Protein AF-A0A7K2VUA4-F1 (afdb_monomer_lite)

Secondary structure (DSSP, 8-state):
-PPPP----TTS--HHHHHHHHHHHTT----HHHHHHHHHHHHHH----SS--------PPPPP--PPPP--PPPPPPP----

Structure (mmCIF, N/CA/C/O backbone):
data_AF-A0A7K2VUA4-F1
#
_entry.id   AF-A0A7K2VUA4-F1
#
loop_
_atom_site.group_PDB
_atom_site.id
_atom_site.type_symbol
_atom_site.label_atom_id
_atom_site.label_alt_id
_atom_site.label_comp_id
_atom_site.label_asym_id
_atom_site.label_entity_id
_atom_site.label_seq_id
_atom_site.pdbx_PDB_ins_code
_atom_site.Cartn_x
_atom_site.Cartn_y
_atom_site.Cartn_z
_atom_site.occupancy
_atom_site.B_iso_or_equiv
_atom_site.auth_seq_id
_atom_site.auth_comp_id
_atom_site.auth_asym_id
_atom_site.auth_atom_id
_atom_site.pdbx_PDB_model_num
ATOM 1 N N . MET A 1 1 ? 29.456 16.592 -6.453 1.00 43.56 1 MET A N 1
ATOM 2 C CA . MET A 1 1 ? 28.797 15.815 -7.521 1.00 43.56 1 MET A CA 1
ATOM 3 C C . MET A 1 1 ? 27.994 14.734 -6.821 1.00 43.56 1 MET A C 1
ATOM 5 O O . MET A 1 1 ? 28.635 13.915 -6.176 1.00 43.56 1 MET A O 1
ATOM 9 N N . PRO A 1 2 ? 26.652 14.790 -6.795 1.00 50.31 2 PRO A N 1
ATOM 10 C CA . PRO A 1 2 ? 25.868 13.682 -6.259 1.00 50.31 2 PRO A CA 1
ATOM 11 C C . PRO A 1 2 ? 26.058 12.450 -7.154 1.00 50.31 2 PRO A C 1
ATOM 13 O O . PRO A 1 2 ? 26.222 12.585 -8.368 1.00 50.31 2 PRO A O 1
ATOM 16 N N . ASP A 1 3 ? 26.099 11.284 -6.518 1.00 47.69 3 ASP A N 1
ATOM 17 C CA . ASP A 1 3 ? 26.310 9.969 -7.121 1.00 47.69 3 ASP A CA 1
ATOM 18 C C . ASP A 1 3 ? 25.290 9.728 -8.249 1.00 47.69 3 ASP A C 1
ATOM 20 O O . ASP A 1 3 ? 24.089 9.958 -8.078 1.00 47.69 3 ASP A O 1
ATOM 24 N N . ALA A 1 4 ? 25.769 9.350 -9.436 1.00 58.12 4 ALA A N 1
ATOM 25 C CA . ALA A 1 4 ? 24.896 9.035 -10.562 1.00 58.12 4 ALA A CA 1
ATOM 26 C C . ALA A 1 4 ? 24.083 7.778 -10.213 1.00 58.12 4 ALA A C 1
ATOM 28 O O . ALA A 1 4 ? 24.681 6.822 -9.721 1.00 58.12 4 ALA A O 1
ATOM 29 N N . PRO A 1 5 ? 22.759 7.730 -10.470 1.00 57.47 5 PRO A N 1
ATOM 30 C CA . PRO A 1 5 ? 21.954 6.578 -10.088 1.00 57.47 5 PRO A CA 1
ATOM 31 C C . PRO A 1 5 ? 22.557 5.321 -10.711 1.00 57.47 5 PRO A C 1
ATOM 33 O O . PRO A 1 5 ? 22.741 5.253 -11.932 1.00 57.47 5 PRO A O 1
ATOM 36 N N . ALA A 1 6 ? 22.913 4.364 -9.849 1.00 60.94 6 ALA A N 1
ATOM 37 C CA . ALA A 1 6 ? 23.454 3.078 -10.244 1.00 60.94 6 ALA A CA 1
ATOM 38 C C . ALA A 1 6 ? 22.553 2.497 -11.337 1.00 60.94 6 ALA A C 1
ATOM 40 O O . ALA A 1 6 ? 21.363 2.260 -11.131 1.00 60.94 6 ALA A O 1
ATOM 41 N N . ARG A 1 7 ? 23.109 2.345 -12.540 1.00 59.25 7 ARG A N 1
ATOM 42 C CA . ARG A 1 7 ? 22.382 1.774 -13.670 1.00 59.25 7 ARG A CA 1
ATOM 43 C C . ARG A 1 7 ? 22.042 0.338 -13.293 1.00 59.25 7 ARG A C 1
ATOM 45 O O . ARG A 1 7 ? 22.948 -0.481 -13.174 1.00 59.25 7 ARG A O 1
ATOM 52 N N . HIS A 1 8 ? 20.758 0.068 -13.068 1.00 61.28 8 HIS A N 1
ATOM 53 C CA . HIS A 1 8 ? 20.250 -1.276 -12.828 1.00 61.28 8 HIS A CA 1
ATOM 54 C C . HIS A 1 8 ? 20.749 -2.192 -13.955 1.00 61.28 8 HIS A C 1
ATOM 56 O O . HIS A 1 8 ? 20.497 -1.936 -15.134 1.00 61.28 8 HIS A O 1
ATOM 62 N N . GLY A 1 9 ? 21.554 -3.192 -13.591 1.00 59.22 9 GLY A N 1
ATOM 63 C CA . GLY A 1 9 ? 22.097 -4.164 -14.533 1.00 59.22 9 GLY A CA 1
ATOM 64 C C . GLY A 1 9 ? 20.999 -5.100 -15.049 1.00 59.22 9 GLY A C 1
ATOM 65 O O . GLY A 1 9 ? 19.935 -5.173 -14.437 1.00 59.22 9 GLY A O 1
ATOM 66 N N . PRO A 1 10 ? 21.250 -5.850 -16.134 1.00 61.84 10 PRO A N 1
ATOM 67 C CA . PRO A 1 10 ? 20.264 -6.756 -16.738 1.00 61.84 10 PRO A CA 1
ATOM 68 C C . PRO A 1 10 ? 19.750 -7.850 -15.781 1.00 61.84 10 PRO A C 1
ATOM 70 O O . PRO A 1 10 ? 18.666 -8.377 -15.995 1.00 61.84 10 PRO A O 1
ATOM 73 N N . ASP A 1 11 ? 20.494 -8.148 -14.713 1.00 65.62 11 ASP A N 1
ATOM 74 C CA . ASP A 1 11 ? 20.122 -9.096 -13.654 1.00 65.62 11 ASP A CA 1
ATOM 75 C C . ASP A 1 11 ? 19.423 -8.447 -12.448 1.00 65.62 11 ASP A C 1
ATOM 77 O O . ASP A 1 11 ? 19.094 -9.128 -11.476 1.00 65.62 11 ASP A O 1
ATOM 81 N N . THR A 1 12 ? 19.212 -7.126 -12.455 1.00 70.25 12 THR A N 1
ATOM 82 C CA . THR A 1 12 ? 18.511 -6.468 -11.348 1.00 70.25 12 THR A CA 1
ATOM 83 C C . THR A 1 12 ? 17.006 -6.599 -11.570 1.00 70.25 12 THR A C 1
ATOM 85 O O . THR A 1 12 ? 16.518 -6.117 -12.595 1.00 70.25 12 THR A O 1
ATOM 88 N N . PRO A 1 13 ? 16.255 -7.234 -10.651 1.00 69.81 13 PRO A N 1
ATOM 89 C CA . PRO A 1 13 ? 14.810 -7.343 -10.791 1.00 69.81 13 PRO A CA 1
ATOM 90 C C . PRO A 1 13 ? 14.193 -5.947 -10.871 1.00 69.81 13 PRO A C 1
ATOM 92 O O . PRO A 1 13 ? 14.592 -5.048 -10.127 1.00 69.81 13 PRO A O 1
ATOM 95 N N . ASP A 1 14 ? 13.232 -5.775 -11.781 1.00 84.31 14 ASP A N 1
ATOM 96 C CA . ASP A 1 14 ? 12.544 -4.501 -11.964 1.00 84.31 14 ASP A CA 1
ATOM 97 C C . ASP A 1 14 ? 11.877 -4.079 -10.639 1.00 84.31 14 ASP A C 1
ATOM 99 O O . ASP A 1 14 ? 10.974 -4.775 -10.155 1.00 84.31 14 ASP A O 1
ATOM 103 N N . PRO A 1 15 ? 12.315 -2.967 -10.019 1.00 81.88 15 PRO A N 1
ATOM 104 C CA . PRO A 1 15 ? 11.816 -2.556 -8.711 1.00 81.88 15 PRO A CA 1
ATOM 105 C C . PRO A 1 15 ? 10.318 -2.237 -8.744 1.00 81.88 15 PRO A C 1
ATOM 107 O O . PRO A 1 15 ? 9.628 -2.423 -7.740 1.00 81.88 15 PRO A O 1
ATOM 110 N N . LEU A 1 16 ? 9.797 -1.811 -9.899 1.00 85.25 16 LEU A N 1
ATOM 111 C CA . LEU A 1 16 ? 8.375 -1.543 -10.073 1.00 85.25 16 LEU A CA 1
ATOM 112 C C . LEU A 1 16 ? 7.559 -2.840 -10.080 1.00 85.25 16 LEU A C 1
ATOM 114 O O . LEU A 1 16 ? 6.584 -2.956 -9.335 1.00 85.25 16 LEU A O 1
ATOM 118 N N . ALA A 1 17 ? 7.979 -3.843 -10.855 1.00 87.31 17 ALA A N 1
ATOM 119 C CA . ALA A 1 17 ? 7.355 -5.163 -10.853 1.00 87.31 17 ALA A CA 1
ATOM 120 C C . ALA A 1 17 ? 7.372 -5.818 -9.461 1.00 87.31 17 ALA A C 1
ATOM 122 O O . ALA A 1 17 ? 6.369 -6.410 -9.048 1.00 87.31 17 ALA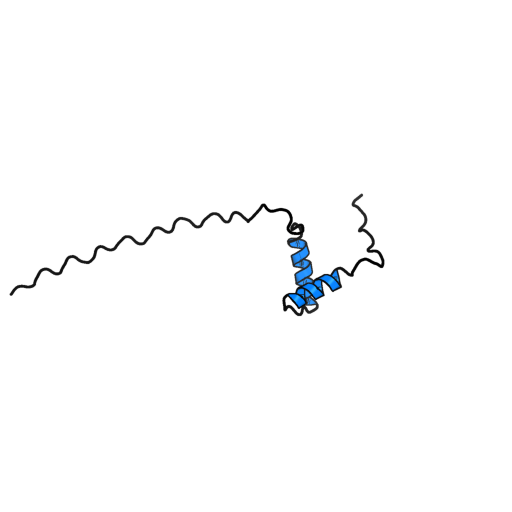 A O 1
ATOM 123 N N . ALA A 1 18 ? 8.474 -5.679 -8.718 1.00 87.44 18 ALA A N 1
ATOM 124 C CA . ALA A 1 18 ? 8.576 -6.179 -7.348 1.00 87.44 18 ALA A CA 1
ATOM 125 C C . ALA A 1 18 ? 7.567 -5.492 -6.411 1.00 87.44 18 ALA A C 1
ATOM 127 O O . ALA A 1 18 ? 6.881 -6.170 -5.645 1.00 87.44 18 ALA A O 1
ATOM 128 N N . LEU A 1 19 ? 7.413 -4.167 -6.508 1.00 85.31 19 LEU A N 1
ATOM 129 C CA . LEU A 1 19 ? 6.422 -3.419 -5.730 1.00 85.31 19 LEU A CA 1
ATOM 130 C C . LEU A 1 19 ? 4.989 -3.872 -6.041 1.00 85.31 19 LEU A C 1
ATOM 132 O O . LEU A 1 19 ? 4.215 -4.139 -5.123 1.00 85.31 19 LEU A O 1
ATOM 136 N N . VAL A 1 20 ? 4.642 -4.006 -7.323 1.00 90.06 20 VAL A N 1
ATOM 137 C CA . VAL A 1 20 ? 3.309 -4.471 -7.740 1.00 90.06 20 VAL A CA 1
ATOM 138 C C . VAL A 1 20 ? 3.030 -5.874 -7.200 1.00 90.06 20 VAL A C 1
ATOM 140 O O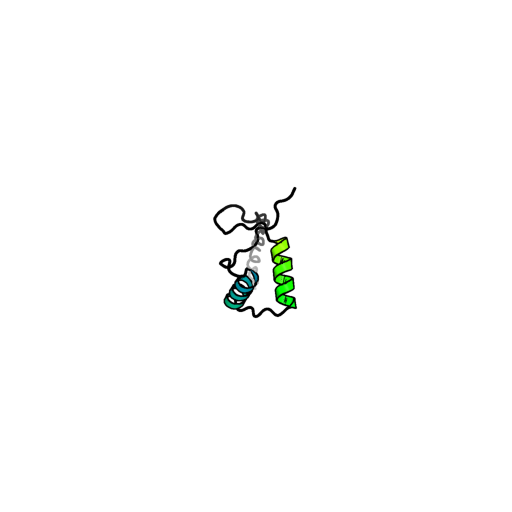 . VAL A 1 20 ? 1.928 -6.144 -6.726 1.00 90.06 20 VAL A O 1
ATOM 143 N N . LEU A 1 21 ? 4.016 -6.774 -7.221 1.00 90.88 21 LEU A N 1
ATOM 144 C CA . LEU A 1 21 ? 3.861 -8.110 -6.645 1.00 90.88 21 LEU A CA 1
ATOM 145 C C . LEU A 1 21 ? 3.590 -8.059 -5.134 1.00 90.88 21 LEU A C 1
ATOM 147 O O . LEU A 1 21 ? 2.702 -8.763 -4.656 1.00 90.88 21 LEU A O 1
ATOM 151 N N . GLN A 1 22 ? 4.302 -7.205 -4.398 1.00 88.44 22 GLN A N 1
ATOM 152 C CA . GLN A 1 22 ? 4.098 -7.031 -2.957 1.00 88.44 22 GLN A CA 1
ATOM 153 C C . GLN A 1 22 ? 2.706 -6.475 -2.630 1.00 88.44 22 GLN A C 1
ATOM 155 O O . GLN A 1 22 ? 2.058 -6.960 -1.704 1.00 88.44 22 GLN A O 1
ATOM 160 N N . LEU A 1 23 ? 2.226 -5.499 -3.406 1.00 88.56 23 LEU A N 1
ATOM 161 C CA . LEU A 1 23 ? 0.882 -4.934 -3.245 1.00 88.56 23 LEU A CA 1
ATOM 162 C C . LEU A 1 23 ? -0.194 -6.001 -3.479 1.00 88.56 23 LEU A C 1
ATOM 164 O O . LEU A 1 23 ? -1.080 -6.171 -2.640 1.00 88.56 23 LEU A O 1
ATOM 168 N N . ARG A 1 24 ? -0.050 -6.800 -4.541 1.00 91.75 24 ARG A N 1
ATOM 169 C CA . ARG A 1 24 ? -0.963 -7.917 -4.825 1.00 91.75 24 ARG A CA 1
ATOM 170 C C . ARG A 1 24 ? -0.928 -8.998 -3.755 1.00 91.75 24 ARG A C 1
ATOM 172 O O . ARG A 1 24 ? -1.977 -9.483 -3.343 1.00 91.75 24 ARG A O 1
ATOM 179 N N . GLY A 1 25 ? 0.254 -9.326 -3.234 1.00 93.19 25 GLY A N 1
ATOM 180 C CA . GLY A 1 25 ? 0.402 -10.225 -2.086 1.00 93.19 25 GLY A CA 1
ATOM 181 C C . GLY A 1 25 ? -0.301 -9.717 -0.820 1.00 93.19 25 GLY A C 1
ATOM 182 O O . GLY A 1 25 ? -0.761 -10.521 -0.013 1.00 93.19 25 GLY A O 1
ATOM 183 N N . ALA A 1 26 ? -0.441 -8.397 -0.669 1.00 90.19 26 ALA A N 1
ATOM 184 C CA . ALA A 1 26 ? -1.214 -7.759 0.396 1.00 90.19 26 ALA A CA 1
ATOM 185 C C . ALA A 1 26 ? -2.723 -7.639 0.085 1.00 90.19 26 ALA A C 1
ATOM 187 O O . ALA A 1 26 ? -3.467 -7.083 0.892 1.00 90.19 26 ALA A O 1
ATOM 188 N N . GLY A 1 27 ? -3.185 -8.154 -1.060 1.00 93.00 27 GLY A N 1
ATOM 189 C CA . GLY A 1 27 ? -4.582 -8.091 -1.500 1.00 93.00 27 GLY A CA 1
ATOM 190 C C . GLY A 1 27 ? -4.977 -6.777 -2.179 1.00 93.00 27 GLY A C 1
ATOM 191 O O . GLY A 1 27 ? -6.166 -6.530 -2.369 1.00 93.00 27 GLY A O 1
ATOM 192 N N . LEU A 1 28 ? -4.007 -5.931 -2.535 1.00 88.19 28 LEU A N 1
ATOM 193 C CA . LEU A 1 28 ? -4.232 -4.698 -3.284 1.00 88.19 28 LEU A CA 1
ATOM 194 C C . LEU A 1 28 ? -3.961 -4.951 -4.770 1.00 88.19 28 LEU A C 1
ATOM 196 O O . LEU A 1 28 ? -2.854 -5.329 -5.139 1.00 88.19 28 LEU A O 1
ATOM 200 N N . GLU A 1 29 ? -4.946 -4.690 -5.625 1.00 91.50 29 GLU A N 1
ATOM 201 C CA . GLU A 1 29 ? -4.760 -4.619 -7.080 1.00 91.50 29 GLU A CA 1
ATOM 202 C C . GLU A 1 29 ? -4.642 -3.140 -7.481 1.00 91.50 29 GLU A C 1
ATOM 204 O O . GLU A 1 29 ? -5.668 -2.474 -7.639 1.00 91.50 29 GLU A O 1
ATOM 209 N N . PRO A 1 30 ? -3.419 -2.583 -7.574 1.00 84.44 30 PRO A N 1
ATOM 210 C CA . PRO A 1 30 ? -3.236 -1.174 -7.890 1.00 84.44 30 PRO A CA 1
ATOM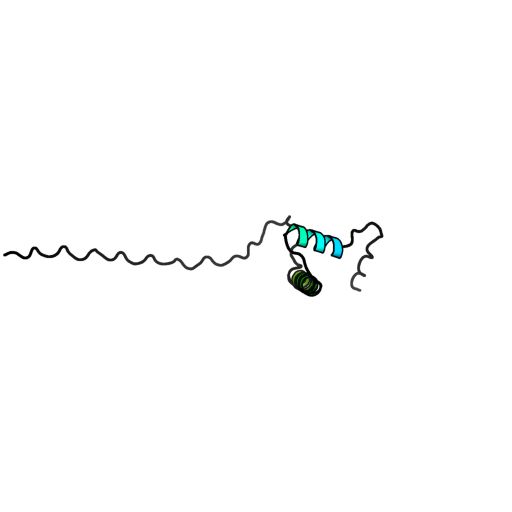 211 C C . PRO A 1 30 ? -3.484 -0.910 -9.378 1.00 84.44 30 PRO A C 1
ATOM 213 O O . PRO A 1 30 ? -2.921 -1.576 -10.250 1.00 84.44 30 PRO A O 1
ATOM 216 N N . ASP A 1 31 ? -4.279 0.113 -9.664 1.00 92.00 31 ASP A N 1
ATOM 217 C CA . ASP A 1 31 ? -4.324 0.752 -10.972 1.00 92.00 31 ASP A CA 1
ATOM 218 C C . ASP A 1 31 ? -3.210 1.812 -11.092 1.00 92.00 31 ASP A C 1
ATOM 220 O O . ASP A 1 31 ? -2.338 1.943 -10.228 1.00 92.00 31 ASP A O 1
ATOM 224 N N . VAL A 1 32 ? -3.203 2.568 -12.193 1.00 91.00 32 VAL A N 1
ATOM 225 C CA . VAL A 1 32 ? -2.166 3.583 -12.450 1.00 91.00 3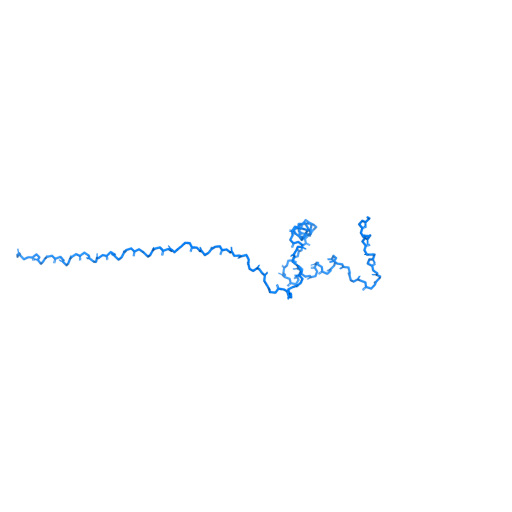2 VAL A CA 1
ATOM 226 C C . VAL A 1 32 ? -2.157 4.669 -11.366 1.00 91.00 32 VAL A C 1
ATOM 228 O O . VAL A 1 32 ? -1.084 5.122 -10.954 1.00 91.00 32 VAL A O 1
ATOM 231 N N . GLU A 1 33 ? -3.334 5.076 -10.889 1.00 91.62 33 GLU A N 1
ATOM 232 C CA . GLU A 1 33 ? -3.475 6.099 -9.853 1.00 91.62 33 GLU A CA 1
ATOM 233 C C . GLU A 1 33 ? -3.007 5.576 -8.489 1.00 91.62 33 GLU A C 1
ATOM 235 O O . GLU A 1 33 ? -2.154 6.204 -7.857 1.00 91.62 33 GLU A O 1
ATOM 240 N N . GLY A 1 34 ? -3.444 4.379 -8.088 1.00 88.62 34 GLY A N 1
ATOM 241 C CA . GLY A 1 34 ? -3.006 3.742 -6.845 1.00 88.62 34 GLY A CA 1
ATOM 242 C C . GLY A 1 34 ? -1.503 3.449 -6.809 1.00 88.62 34 GLY A C 1
ATOM 243 O O . GLY A 1 34 ? -0.862 3.612 -5.770 1.00 88.62 34 GLY A O 1
ATOM 244 N N . LEU A 1 35 ? -0.901 3.081 -7.944 1.00 90.94 35 LEU A N 1
ATOM 245 C CA . LEU A 1 35 ? 0.550 2.905 -8.039 1.00 90.94 35 LEU A CA 1
ATOM 246 C C . LEU A 1 35 ? 1.301 4.238 -7.900 1.00 90.94 35 LEU A C 1
ATOM 248 O O . LEU A 1 35 ? 2.350 4.291 -7.256 1.00 90.94 35 LEU A O 1
ATOM 252 N N . SER A 1 36 ? 0.761 5.317 -8.471 1.00 89.12 36 SER A N 1
ATOM 253 C CA . SER A 1 36 ? 1.344 6.659 -8.357 1.00 89.12 36 SER A CA 1
ATOM 254 C C . SER A 1 36 ? 1.301 7.168 -6.918 1.00 89.12 36 SER A C 1
ATOM 256 O O . SER A 1 36 ? 2.301 7.698 -6.430 1.00 89.12 36 SER A O 1
ATOM 258 N N . ASP A 1 37 ? 0.182 6.953 -6.224 1.00 88.06 37 ASP A N 1
ATOM 259 C CA . ASP A 1 37 ? 0.038 7.300 -4.809 1.00 88.06 37 ASP A CA 1
ATOM 260 C C . ASP A 1 37 ? 0.988 6.474 -3.932 1.00 88.06 37 ASP A C 1
ATOM 262 O O . ASP A 1 37 ? 1.716 7.028 -3.112 1.00 88.06 37 ASP A O 1
ATOM 266 N N . ALA A 1 38 ? 1.101 5.163 -4.172 1.00 87.38 38 ALA A N 1
ATOM 267 C CA . ALA A 1 38 ? 2.036 4.306 -3.443 1.00 87.38 38 ALA A CA 1
ATOM 268 C C . ALA A 1 38 ? 3.501 4.751 -3.612 1.00 87.38 38 ALA A C 1
ATOM 270 O O . ALA A 1 38 ? 4.257 4.779 -2.638 1.00 87.38 38 ALA A O 1
ATOM 271 N N . LEU A 1 39 ? 3.908 5.139 -4.825 1.00 88.12 39 LEU A N 1
ATOM 272 C CA . LEU A 1 39 ? 5.246 5.680 -5.087 1.00 88.12 39 LEU A CA 1
ATOM 273 C C . LEU A 1 39 ? 5.449 7.054 -4.433 1.00 88.12 39 LEU A C 1
ATOM 275 O O . LEU A 1 39 ? 6.523 7.331 -3.888 1.00 88.12 39 LEU A O 1
ATOM 279 N N . TRP A 1 40 ? 4.423 7.906 -4.456 1.00 87.38 40 TRP A N 1
ATOM 280 C CA . TRP A 1 40 ? 4.445 9.199 -3.777 1.00 87.38 40 TRP A CA 1
ATOM 281 C C . TRP A 1 40 ? 4.580 9.031 -2.258 1.00 87.38 40 TRP A C 1
ATOM 283 O O . TRP A 1 40 ? 5.442 9.662 -1.644 1.00 87.38 40 TRP A O 1
ATOM 293 N N . LEU A 1 41 ? 3.815 8.122 -1.655 1.00 86.69 41 LEU A N 1
ATOM 294 C CA . LEU A 1 41 ? 3.911 7.776 -0.239 1.00 86.69 41 LEU A CA 1
ATOM 295 C C . LEU A 1 41 ? 5.282 7.193 0.100 1.00 86.69 41 LEU A C 1
ATOM 297 O O . LEU A 1 41 ? 5.910 7.646 1.055 1.00 86.69 41 LEU A O 1
ATOM 301 N N . ALA A 1 42 ? 5.792 6.260 -0.709 1.00 83.62 42 ALA A N 1
ATOM 302 C CA . ALA A 1 42 ? 7.106 5.654 -0.508 1.00 83.62 42 ALA A CA 1
ATOM 303 C C . ALA A 1 42 ? 8.227 6.704 -0.477 1.00 83.62 42 ALA A C 1
ATOM 305 O O . ALA A 1 42 ? 9.115 6.628 0.375 1.00 83.62 42 ALA A O 1
ATOM 306 N N . ARG A 1 43 ? 8.150 7.727 -1.341 1.00 82.50 43 ARG A N 1
ATOM 307 C CA . ARG A 1 43 ? 9.079 8.869 -1.331 1.00 82.50 43 ARG A CA 1
ATOM 308 C C . ARG A 1 43 ? 9.059 9.616 0.004 1.00 82.50 43 ARG A C 1
ATOM 310 O O . ARG A 1 43 ? 10.109 10.050 0.466 1.00 82.50 43 ARG A O 1
ATOM 317 N N . TRP A 1 44 ? 7.889 9.777 0.613 1.00 78.81 44 TRP A N 1
ATOM 318 C CA . TRP A 1 44 ? 7.737 10.482 1.888 1.00 78.81 44 TRP A CA 1
ATOM 319 C C . TRP A 1 44 ? 8.021 9.610 3.114 1.00 78.81 44 TRP A C 1
ATOM 321 O O . TRP A 1 44 ? 8.365 10.138 4.170 1.00 78.81 44 TRP A O 1
ATOM 331 N N . THR A 1 45 ? 7.921 8.287 2.989 1.00 76.88 45 THR A N 1
ATOM 332 C CA . THR A 1 45 ? 8.189 7.333 4.077 1.00 76.88 45 THR A CA 1
ATOM 333 C C . THR A 1 45 ? 9.574 6.679 4.004 1.00 76.88 45 THR A C 1
ATOM 335 O O . THR A 1 45 ? 9.880 5.827 4.837 1.00 76.88 45 THR A O 1
ATOM 338 N N . GLY A 1 46 ? 10.403 7.059 3.026 1.00 60.72 46 GLY A N 1
ATOM 339 C CA . GLY A 1 46 ? 11.654 6.404 2.616 1.00 60.72 46 GLY A CA 1
ATOM 340 C C . GLY A 1 46 ? 12.835 6.412 3.598 1.00 60.72 46 GLY A C 1
ATOM 341 O O . GLY A 1 46 ? 13.922 6.017 3.206 1.00 60.72 46 GLY A O 1
ATOM 342 N N . GLU A 1 47 ? 12.645 6.794 4.864 1.00 54.19 47 GLU A N 1
ATOM 343 C CA . GLU A 1 47 ? 13.641 6.615 5.942 1.00 54.19 47 GLU A CA 1
ATOM 344 C C . GLU A 1 47 ? 13.335 5.381 6.818 1.00 54.19 47 GLU A C 1
ATOM 346 O O . GLU A 1 47 ? 13.626 5.348 8.015 1.00 54.19 47 GLU A O 1
ATOM 351 N N . ARG A 1 48 ? 12.701 4.344 6.262 1.00 52.78 48 ARG A N 1
ATOM 352 C CA . ARG A 1 48 ? 12.617 3.030 6.920 1.00 52.78 48 ARG A CA 1
ATOM 353 C C . ARG A 1 48 ? 13.455 2.028 6.148 1.00 52.78 48 ARG A C 1
ATOM 355 O O . ARG A 1 48 ? 12.948 1.288 5.312 1.00 52.78 48 ARG A O 1
ATOM 362 N N . GLU A 1 49 ? 14.739 2.026 6.492 1.00 51.94 49 GLU A N 1
ATOM 363 C CA . GLU A 1 49 ? 15.652 0.898 6.309 1.00 51.94 49 GLU A CA 1
ATOM 364 C C . GLU A 1 49 ? 14.946 -0.435 6.642 1.00 51.94 49 GLU A C 1
ATOM 366 O O . GLU A 1 49 ? 14.092 -0.473 7.544 1.00 51.94 49 GLU A O 1
ATOM 371 N N . PRO A 1 50 ? 15.286 -1.539 5.947 1.00 46.53 50 PRO A N 1
ATOM 372 C CA . PRO A 1 50 ? 14.718 -2.851 6.230 1.00 46.53 50 PRO A CA 1
ATOM 373 C C . PRO A 1 50 ? 14.914 -3.174 7.710 1.00 46.53 50 PRO A C 1
ATOM 375 O O . PRO A 1 50 ? 15.980 -2.935 8.274 1.00 46.53 50 PRO A O 1
ATOM 378 N N . ALA A 1 51 ? 13.850 -3.671 8.342 1.00 46.62 51 ALA A N 1
ATOM 379 C CA . ALA A 1 51 ? 13.737 -3.908 9.775 1.00 46.62 51 ALA A CA 1
ATOM 380 C C . ALA A 1 51 ? 14.857 -4.819 10.322 1.00 46.62 51 ALA A C 1
ATOM 382 O O . ALA A 1 51 ? 14.685 -6.021 10.491 1.00 46.62 51 ALA A O 1
ATOM 383 N N . GLY A 1 52 ? 16.002 -4.208 10.612 1.00 44.59 52 GLY A N 1
ATOM 384 C CA . GLY A 1 52 ? 17.126 -4.742 11.377 1.00 44.59 52 GLY A CA 1
ATOM 385 C C . GLY A 1 52 ? 17.574 -3.788 12.490 1.00 44.59 52 GLY A C 1
ATOM 386 O O . GLY A 1 52 ? 18.368 -4.172 13.341 1.00 44.59 52 GLY A O 1
ATOM 387 N N . ALA A 1 53 ? 17.025 -2.571 12.547 1.00 40.78 53 ALA A N 1
ATOM 388 C CA . ALA A 1 53 ? 17.213 -1.640 13.652 1.00 40.78 53 ALA A CA 1
ATOM 389 C C . ALA A 1 53 ? 15.929 -1.566 14.488 1.00 40.78 53 ALA A C 1
ATOM 391 O O . ALA A 1 53 ? 15.015 -0.781 14.234 1.00 40.78 53 ALA A O 1
ATOM 392 N N . ALA A 1 54 ? 15.862 -2.417 15.508 1.00 49.16 54 ALA A N 1
ATOM 393 C CA . ALA A 1 54 ? 15.030 -2.153 16.668 1.00 49.16 54 ALA A CA 1
ATOM 394 C C . ALA A 1 54 ? 15.401 -0.767 17.224 1.00 49.16 54 ALA A C 1
ATOM 396 O O . ALA A 1 54 ? 16.547 -0.548 17.604 1.00 49.16 54 ALA A O 1
ATOM 397 N N . GLY A 1 55 ? 14.451 0.170 17.270 1.00 48.53 55 GLY A N 1
ATOM 398 C CA . GLY A 1 55 ? 14.664 1.435 17.978 1.00 48.53 55 GLY A CA 1
ATOM 399 C C . GLY A 1 55 ? 14.144 2.677 17.274 1.00 48.53 55 GLY A C 1
ATOM 400 O O . GLY A 1 55 ? 14.916 3.549 16.901 1.00 48.53 55 GLY A O 1
ATOM 401 N N . ARG A 1 56 ? 12.821 2.777 17.149 1.00 47.25 56 ARG A N 1
ATOM 402 C CA . ARG A 1 56 ? 12.032 3.949 17.566 1.00 47.25 56 ARG A CA 1
ATOM 403 C C . ARG A 1 56 ? 10.585 3.652 17.219 1.00 47.25 56 ARG A C 1
ATOM 405 O O . ARG A 1 56 ? 10.058 4.043 16.181 1.00 47.25 56 ARG A O 1
ATOM 412 N N . ALA A 1 57 ? 9.931 2.940 18.133 1.00 51.91 57 ALA A N 1
ATOM 413 C CA . ALA A 1 57 ? 8.520 3.201 18.334 1.00 51.91 57 ALA A CA 1
ATOM 414 C C . ALA A 1 57 ? 8.398 4.721 18.497 1.00 51.91 57 ALA A C 1
ATOM 416 O O . ALA A 1 57 ? 9.133 5.306 19.293 1.00 51.91 57 ALA A O 1
ATOM 417 N N . ARG A 1 58 ? 7.549 5.372 17.696 1.00 57.94 58 ARG A N 1
ATOM 418 C CA . ARG A 1 58 ? 7.084 6.719 18.031 1.00 57.94 58 ARG A CA 1
ATOM 419 C C . ARG A 1 58 ? 6.645 6.640 19.490 1.00 57.94 58 ARG A C 1
ATOM 421 O O . ARG A 1 58 ? 5.706 5.901 19.779 1.00 57.94 58 ARG A O 1
ATOM 428 N N . GLU A 1 59 ? 7.351 7.322 20.387 1.00 56.69 59 GLU A N 1
ATOM 429 C CA . GLU A 1 59 ? 6.887 7.536 21.753 1.00 56.69 59 GLU A CA 1
ATOM 430 C C . GLU A 1 59 ? 5.629 8.392 21.634 1.00 56.69 59 GLU A C 1
ATOM 432 O O . GLU A 1 59 ? 5.664 9.619 21.641 1.00 56.69 59 GLU A O 1
ATOM 437 N N . VAL A 1 60 ? 4.500 7.723 21.406 1.00 66.75 60 VAL A N 1
ATOM 438 C CA . VAL A 1 60 ? 3.194 8.295 21.674 1.00 66.75 60 VAL A CA 1
ATOM 439 C C . VAL A 1 60 ? 3.213 8.540 23.179 1.00 66.75 60 VAL A C 1
ATOM 441 O O . VAL A 1 60 ? 3.386 7.569 23.925 1.00 66.75 60 VAL A O 1
ATOM 444 N N . PRO A 1 61 ? 3.122 9.799 23.643 1.00 68.69 61 PRO A N 1
ATOM 445 C CA . PRO A 1 61 ? 3.055 10.053 25.069 1.00 68.69 61 PRO A CA 1
ATOM 446 C C . PRO A 1 61 ? 1.890 9.230 25.629 1.00 68.69 61 PRO A C 1
ATOM 448 O O . PRO A 1 61 ? 0.829 9.184 24.992 1.00 68.69 61 PRO A O 1
ATOM 451 N N . PRO A 1 62 ? 2.080 8.533 26.764 1.00 70.38 62 PRO A N 1
ATOM 452 C CA . PRO A 1 62 ? 1.010 7.743 27.346 1.00 70.38 62 PRO A CA 1
ATOM 453 C C . PRO A 1 62 ? -0.217 8.646 27.524 1.00 70.38 62 PRO A C 1
ATOM 455 O O . PRO A 1 62 ? -0.057 9.819 27.889 1.00 70.38 62 PRO A O 1
ATOM 458 N N . PRO A 1 63 ? -1.432 8.143 27.240 1.00 73.06 63 PRO A N 1
ATOM 459 C CA . PRO A 1 63 ? -2.632 8.922 27.492 1.00 73.06 63 PRO A CA 1
ATOM 460 C C . PRO A 1 63 ? -2.616 9.382 28.956 1.00 73.06 63 PRO A C 1
ATOM 462 O O . PRO A 1 63 ? -2.159 8.628 29.825 1.00 73.06 63 PRO A O 1
ATOM 465 N N . PRO A 1 64 ? -3.074 10.613 29.250 1.00 76.06 64 PRO A N 1
ATOM 466 C CA . PRO A 1 64 ? -3.151 11.078 30.625 1.00 76.06 64 PRO A CA 1
ATOM 467 C C . PRO A 1 64 ? -3.949 10.063 31.456 1.00 76.06 64 PRO A C 1
ATOM 469 O O . PRO A 1 64 ? -4.903 9.474 30.935 1.00 76.06 64 PRO A O 1
ATOM 472 N N . PRO A 1 65 ? -3.577 9.831 32.728 1.00 77.00 65 PRO A N 1
ATOM 473 C CA . PRO A 1 65 ? -4.292 8.892 33.576 1.00 77.00 65 PRO A CA 1
ATOM 474 C C . PRO A 1 65 ? -5.761 9.309 33.645 1.00 77.00 65 PRO A C 1
ATOM 476 O O . PRO A 1 65 ? -6.101 10.382 34.149 1.00 77.00 65 PRO A O 1
ATOM 479 N N . VAL A 1 66 ? -6.637 8.461 33.107 1.00 77.06 66 VAL A N 1
ATOM 480 C CA . VAL A 1 66 ? -8.079 8.658 33.211 1.00 77.06 66 VAL A CA 1
ATOM 481 C C . VAL A 1 66 ? -8.418 8.466 34.683 1.00 77.06 66 VAL A C 1
ATOM 483 O O . VAL A 1 66 ? -8.283 7.366 35.217 1.00 77.06 66 VAL A O 1
ATOM 486 N N . SER A 1 67 ? -8.787 9.547 35.369 1.00 78.00 67 SER A N 1
ATOM 487 C CA . SER A 1 67 ? -9.250 9.436 36.752 1.00 78.00 67 SER A CA 1
ATOM 488 C C . SER A 1 67 ? -10.498 8.554 36.767 1.00 78.00 67 SER A C 1
ATOM 490 O O . SER A 1 67 ? -11.425 8.830 35.997 1.00 78.00 67 SER A O 1
ATOM 492 N N . PRO A 1 68 ? -10.552 7.498 37.598 1.00 74.31 68 PRO A N 1
ATOM 493 C CA . PRO A 1 68 ? -11.757 6.697 37.704 1.00 74.31 68 PRO A CA 1
ATOM 494 C C . PRO A 1 68 ? -12.917 7.589 38.167 1.00 74.31 68 PRO A C 1
ATOM 496 O O . PRO A 1 68 ? -12.697 8.532 38.942 1.00 74.31 68 PRO A O 1
ATOM 499 N N . PRO A 1 69 ? -14.154 7.318 37.716 1.00 71.69 69 PRO A N 1
ATOM 500 C CA . PRO A 1 69 ? -15.317 7.992 38.268 1.00 71.69 69 PRO A CA 1
ATOM 501 C C . PRO A 1 69 ? -15.305 7.793 39.786 1.00 71.69 69 PRO A C 1
ATOM 503 O O . PRO A 1 69 ? -15.109 6.677 40.272 1.00 71.69 69 PRO A O 1
ATOM 506 N N . LYS A 1 70 ? -15.466 8.889 40.540 1.00 73.81 70 LYS A N 1
ATOM 507 C CA . LYS A 1 70 ? -15.581 8.823 42.001 1.00 73.81 70 LYS A CA 1
ATOM 508 C C . LYS A 1 70 ? -16.651 7.783 42.350 1.00 73.81 70 LYS A C 1
ATOM 510 O O . LYS A 1 70 ? -17.731 7.854 41.758 1.00 73.81 70 LYS A O 1
ATOM 515 N N . PRO A 1 71 ? -16.388 6.855 43.290 1.00 73.25 71 PRO A N 1
ATOM 516 C CA . PRO A 1 71 ? -17.421 5.973 43.803 1.00 73.25 71 PRO A CA 1
ATOM 517 C C . PRO A 1 71 ? -18.581 6.842 44.283 1.00 73.25 71 PRO A C 1
ATOM 519 O O . PRO A 1 71 ? -18.433 7.621 45.226 1.00 73.25 71 PRO A O 1
ATOM 522 N N . GLN A 1 72 ? -19.712 6.769 43.586 1.00 69.38 72 GLN A N 1
ATOM 523 C CA . GLN A 1 72 ? -20.946 7.314 44.119 1.00 69.38 72 GLN A CA 1
ATOM 524 C C . GLN A 1 72 ? -21.268 6.441 45.325 1.00 69.38 72 GLN A C 1
ATOM 526 O O . GLN A 1 72 ? -21.447 5.231 45.176 1.00 69.38 72 GLN A O 1
ATOM 531 N N . LEU A 1 73 ? -21.243 7.029 46.525 1.00 73.56 73 LEU A N 1
ATOM 532 C CA . LEU A 1 73 ? -21.755 6.329 47.692 1.00 73.56 73 LEU A CA 1
ATOM 533 C C . LEU A 1 73 ? -23.193 5.906 47.369 1.00 73.56 73 LEU A C 1
ATOM 535 O O . LEU A 1 73 ? -23.941 6.724 46.821 1.00 73.56 73 LEU A O 1
ATOM 539 N N . PRO A 1 74 ? -23.579 4.654 47.671 1.00 73.50 74 PRO A N 1
ATOM 540 C CA . PRO A 1 74 ? -24.976 4.275 47.582 1.00 73.50 74 PRO A CA 1
ATOM 541 C C . PRO A 1 74 ? -25.800 5.289 48.388 1.00 73.50 74 PRO A C 1
ATOM 543 O O . PRO A 1 74 ? -25.318 5.771 49.423 1.00 73.50 74 PRO A O 1
ATOM 546 N N . PRO A 1 75 ? -27.006 5.652 47.915 1.00 71.06 75 PRO A N 1
ATOM 547 C CA . PRO A 1 75 ? -27.894 6.497 48.698 1.00 71.06 75 PRO A CA 1
ATOM 548 C C . PRO A 1 75 ? -28.030 5.894 50.104 1.00 71.06 75 PRO A C 1
ATOM 550 O O . PRO A 1 75 ? -28.018 4.662 50.232 1.00 71.06 75 PRO A O 1
ATOM 553 N N . PRO A 1 76 ? -28.097 6.726 51.160 1.00 72.94 76 PRO A N 1
ATOM 554 C CA . PRO A 1 76 ? -28.290 6.215 52.508 1.00 72.94 76 PRO A CA 1
ATOM 555 C C . PRO A 1 76 ? -29.524 5.300 52.507 1.00 72.94 76 PRO A C 1
ATOM 557 O O . PRO A 1 76 ? -30.483 5.595 51.785 1.00 72.94 76 PRO A O 1
ATOM 560 N N . PRO A 1 77 ? -29.490 4.169 53.237 1.00 73.38 77 PRO A N 1
ATOM 561 C CA . PRO A 1 77 ? -30.638 3.278 53.311 1.00 73.38 77 PRO A CA 1
ATOM 562 C C . PRO A 1 77 ? -31.849 4.116 53.708 1.00 73.38 77 PRO A C 1
ATOM 564 O O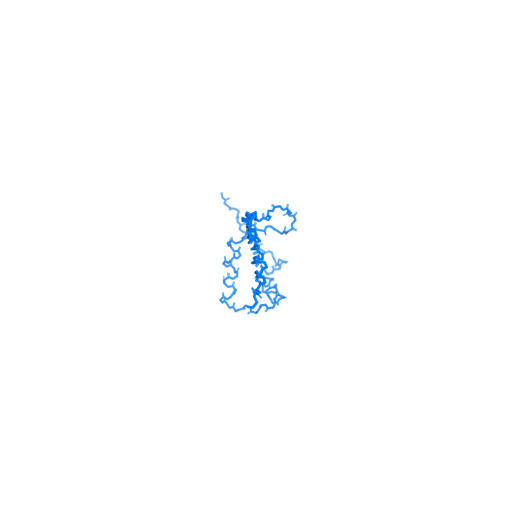 . PRO A 1 77 ? -31.770 4.871 54.677 1.00 73.38 77 PRO A O 1
ATOM 567 N N . GLY A 1 78 ? -32.914 4.032 52.902 1.00 65.00 78 GLY A N 1
ATOM 568 C CA . GLY A 1 78 ? -34.158 4.743 53.165 1.00 65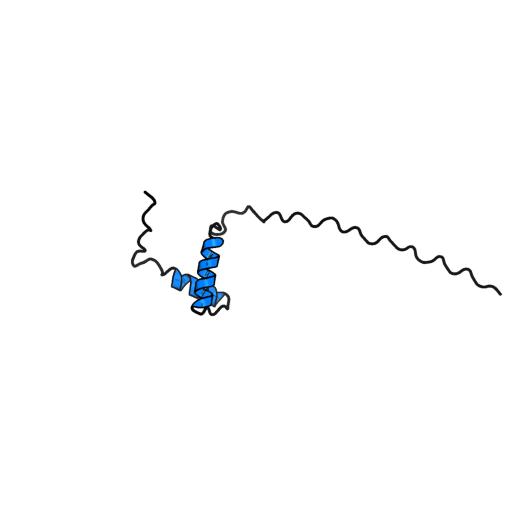.00 78 GLY A CA 1
ATOM 569 C C . GLY A 1 78 ? -34.548 4.505 54.614 1.00 65.00 78 GLY A C 1
ATOM 570 O O . GLY A 1 78 ? -34.605 3.354 55.054 1.00 65.00 78 GLY A O 1
ATOM 571 N N . GLU A 1 79 ? -34.707 5.593 55.363 1.00 66.94 79 GLU A N 1
ATOM 572 C CA . GLU A 1 79 ? -35.181 5.518 56.736 1.00 66.94 79 GLU A CA 1
ATOM 573 C C . GLU A 1 79 ? -36.483 4.708 56.723 1.00 66.94 79 GLU A C 1
ATOM 575 O O . GLU A 1 79 ? -37.312 4.924 55.833 1.00 66.94 79 GLU A O 1
ATOM 580 N N . PRO A 1 80 ? -36.644 3.717 57.617 1.00 62.00 80 PRO A N 1
ATOM 581 C CA . PRO A 1 80 ? -37.850 2.917 57.630 1.00 62.00 80 PRO A CA 1
ATOM 582 C C . PRO A 1 80 ? -39.012 3.858 57.927 1.00 62.00 80 PRO A C 1
ATOM 584 O O . PRO A 1 80 ? -39.113 4.412 59.021 1.00 62.00 80 PRO A O 1
ATOM 587 N N . GLU A 1 81 ? -39.861 4.057 56.925 1.00 63.41 81 GLU A N 1
ATOM 588 C CA . GLU A 1 81 ? -41.156 4.683 57.108 1.00 63.41 81 GLU A CA 1
ATOM 589 C C . GLU A 1 81 ? -41.939 3.766 58.057 1.00 63.41 81 GLU A C 1
ATOM 591 O O . GLU A 1 81 ? -42.328 2.649 57.715 1.00 63.41 81 GLU A O 1
ATOM 596 N N . VAL A 1 82 ? -42.033 4.203 59.308 1.00 56.44 82 VAL A N 1
ATOM 597 C CA . VAL A 1 82 ? -42.875 3.629 60.354 1.00 56.44 82 VAL A CA 1
ATOM 598 C C . VAL A 1 82 ? -43.698 4.795 60.899 1.00 56.44 82 VAL A C 1
ATOM 600 O O . VAL A 1 82 ? -43.085 5.822 61.208 1.00 56.44 82 VAL A O 1
ATOM 603 N N . PRO A 1 83 ? -45.015 4.676 61.141 1.00 59.22 83 PRO A N 1
ATOM 604 C CA . PRO A 1 83 ? -45.983 3.621 60.806 1.00 59.22 83 PRO A CA 1
ATOM 605 C C . PRO A 1 83 ? -47.106 4.058 59.841 1.00 59.22 83 PRO A C 1
ATOM 607 O O . PRO A 1 83 ? -47.398 5.271 59.743 1.00 59.22 83 PRO A O 1
#

Foldseek 3Di:
DPDDPDDQDPPRPDVLVVVCVVCVVVVHNDDPVNSVVVVVVCVVVVPDDPPPDDDDDPPPPPDPPDDPDPPDDDDDPPDPPDD

Radius of gyration: 29.48 Å; chains: 1; bounding box: 75×26×78 Å

Sequence (83 aa):
MPDAPARHGPDTPDPLAALVLQLRGAGLEPDVEGLSDALWLARWTGEREPAGAAGRAREVPPPPPVSPPKPQLPPPPGEPEVP

pLDDT: mean 71.88, std 15.08, range [40.78, 93.19]